Protein AF-R1GAC1-F1 (afdb_monomer_lite)

Organism: Botryosphaeria parva (strain UCR-NP2) (NCBI:txid1287680)

Radius of gyration: 24.72 Å; chains: 1; bounding box: 53×33×62 Å

Foldseek 3Di:
DQLLVQLVVLVVPPDPVDPCSVVRSVVVVVVVVVVVVVVVVVDQDALLVCVLVVNNVSSLVSLCVVVVDDSPPVVSVVVSVVSVVVNVVLCVVQPGDDPNSVVCCCPVDPVNVVVVVVVVVVVVVVVVVCPVVCLVCVLVVVVVVPPPDPVVSSVVSVVVVVVVVVD

Structure (mmCIF, N/CA/C/O backbone):
data_AF-R1GAC1-F1
#
_entry.id   AF-R1GAC1-F1
#
loop_
_atom_site.group_PDB
_atom_site.id
_atom_site.type_symbol
_atom_site.label_atom_id
_atom_site.label_alt_id
_atom_site.label_comp_id
_atom_site.label_asym_id
_atom_site.label_entity_id
_atom_site.label_seq_id
_atom_site.pdbx_PDB_ins_code
_atom_site.Cartn_x
_atom_site.Cartn_y
_atom_site.Cartn_z
_atom_site.occupancy
_atom_site.B_iso_or_equiv
_atom_site.auth_seq_id
_atom_site.auth_comp_id
_atom_site.auth_asym_id
_atom_site.auth_atom_id
_atom_site.pdbx_PDB_model_num
ATOM 1 N N . MET A 1 1 ? 6.105 -7.266 -15.817 1.00 57.03 1 MET A N 1
ATOM 2 C CA . MET A 1 1 ? 6.238 -8.337 -16.834 1.00 57.03 1 MET A CA 1
ATOM 3 C C . MET A 1 1 ? 5.378 -8.065 -18.064 1.00 57.03 1 MET A C 1
ATOM 5 O O . MET A 1 1 ? 5.952 -7.846 -19.121 1.00 57.03 1 MET A O 1
ATOM 9 N N . ILE A 1 2 ? 4.046 -7.963 -17.927 1.00 62.75 2 ILE A N 1
ATOM 10 C CA . ILE A 1 2 ? 3.119 -7.643 -19.039 1.00 62.75 2 ILE A CA 1
ATOM 11 C C . ILE A 1 2 ? 3.545 -6.369 -19.790 1.00 62.75 2 ILE A C 1
ATOM 13 O O . ILE A 1 2 ? 3.568 -6.360 -21.016 1.00 62.75 2 ILE A O 1
ATOM 17 N N . GLY A 1 3 ? 3.991 -5.331 -19.073 1.00 64.19 3 GLY A N 1
ATOM 18 C CA . GLY A 1 3 ? 4.495 -4.097 -19.687 1.00 64.19 3 GLY A CA 1
ATOM 19 C C . GLY A 1 3 ? 5.706 -4.291 -20.613 1.00 64.19 3 GLY A C 1
ATOM 20 O O . GLY A 1 3 ? 5.705 -3.745 -21.707 1.00 64.19 3 GLY A O 1
ATOM 21 N N . ILE A 1 4 ? 6.696 -5.112 -20.238 1.00 65.94 4 ILE A N 1
ATOM 22 C CA . ILE A 1 4 ? 7.931 -5.311 -21.027 1.00 65.94 4 ILE A CA 1
ATOM 23 C C . ILE A 1 4 ? 7.627 -6.074 -22.323 1.00 65.94 4 ILE A C 1
ATOM 25 O O . ILE A 1 4 ? 8.063 -5.667 -23.395 1.00 65.94 4 ILE A O 1
ATOM 29 N N . PHE A 1 5 ? 6.813 -7.132 -22.246 1.00 65.19 5 PHE A N 1
ATOM 30 C CA . PHE A 1 5 ? 6.396 -7.890 -23.431 1.00 65.19 5 PHE A CA 1
ATOM 31 C C . PHE A 1 5 ? 5.458 -7.091 -24.342 1.00 65.19 5 PHE A C 1
ATOM 33 O O . PHE A 1 5 ? 5.520 -7.234 -25.560 1.00 65.19 5 PHE A O 1
ATOM 40 N N . THR A 1 6 ? 4.631 -6.208 -23.772 1.00 67.06 6 THR A N 1
ATOM 41 C CA . THR A 1 6 ? 3.784 -5.299 -24.560 1.00 67.06 6 THR A CA 1
ATOM 42 C C . THR A 1 6 ? 4.630 -4.259 -25.292 1.00 67.06 6 THR A C 1
ATOM 44 O O . THR A 1 6 ? 4.391 -4.011 -26.469 1.00 67.06 6 THR A O 1
ATOM 47 N N . VAL A 1 7 ? 5.654 -3.695 -24.638 1.00 68.62 7 VAL A N 1
ATOM 48 C CA . VAL A 1 7 ? 6.620 -2.782 -25.276 1.00 68.62 7 VAL A CA 1
ATOM 49 C C . VAL A 1 7 ? 7.380 -3.497 -26.398 1.00 68.62 7 VAL A C 1
ATOM 51 O O . VAL A 1 7 ? 7.456 -2.959 -27.497 1.00 68.62 7 VAL A O 1
ATOM 54 N N . TYR A 1 8 ? 7.842 -4.732 -26.170 1.00 66.19 8 TYR A N 1
ATOM 55 C CA . TYR A 1 8 ? 8.498 -5.548 -27.201 1.00 66.19 8 TYR A CA 1
ATOM 56 C C . TYR A 1 8 ? 7.589 -5.812 -28.412 1.00 66.19 8 TYR A C 1
ATOM 58 O O . TYR A 1 8 ? 7.979 -5.620 -29.562 1.00 66.19 8 TYR A O 1
ATOM 66 N N . GLY A 1 9 ? 6.341 -6.222 -28.160 1.00 65.88 9 GLY A N 1
ATOM 67 C CA . GLY A 1 9 ? 5.362 -6.473 -29.215 1.00 65.88 9 GLY A CA 1
ATOM 68 C C . GLY A 1 9 ? 5.032 -5.220 -30.030 1.00 65.88 9 GLY A C 1
ATOM 69 O O . GLY A 1 9 ? 4.876 -5.318 -31.248 1.00 65.88 9 GLY A O 1
ATOM 70 N N . CYS A 1 10 ? 4.973 -4.054 -29.377 1.00 66.38 10 CYS A N 1
ATOM 71 C CA . CYS A 1 10 ? 4.736 -2.769 -30.034 1.00 66.38 10 CYS A CA 1
ATOM 72 C C . CYS A 1 10 ? 5.937 -2.315 -30.870 1.00 66.38 10 CYS A C 1
ATOM 74 O O . CYS A 1 10 ? 5.729 -1.840 -31.980 1.00 66.38 10 CYS A O 1
ATOM 76 N N . ASP A 1 11 ? 7.167 -2.507 -30.389 1.00 66.81 11 ASP A N 1
ATOM 77 C CA . ASP A 1 11 ? 8.389 -2.170 -31.133 1.00 66.81 11 ASP A CA 1
ATOM 78 C C . ASP A 1 11 ? 8.509 -2.946 -32.454 1.00 66.81 11 ASP A C 1
ATOM 80 O O . ASP A 1 11 ? 8.876 -2.390 -33.485 1.00 66.81 11 ASP A O 1
ATOM 84 N N . ARG A 1 12 ? 8.091 -4.217 -32.458 1.00 67.38 12 ARG A N 1
ATOM 85 C CA . ARG A 1 12 ? 8.176 -5.086 -33.641 1.00 67.38 12 ARG A CA 1
ATOM 86 C C . ARG A 1 12 ? 7.062 -4.874 -34.675 1.00 67.38 12 ARG A C 1
ATOM 88 O O . ARG A 1 12 ? 7.270 -5.169 -35.850 1.00 67.38 12 ARG A O 1
ATOM 95 N N . HIS A 1 13 ? 5.879 -4.413 -34.261 1.00 72.00 13 HIS A N 1
ATOM 96 C CA . HIS A 1 13 ? 4.688 -4.356 -35.129 1.00 72.00 13 HIS A CA 1
ATOM 97 C C . HIS A 1 13 ? 4.165 -2.940 -35.404 1.00 72.00 13 HIS A C 1
ATOM 99 O O . HIS A 1 13 ? 3.327 -2.772 -36.292 1.00 72.00 13 HIS A O 1
ATOM 105 N N . VAL A 1 14 ? 4.624 -1.919 -34.671 1.00 67.88 14 VAL A N 1
ATOM 106 C CA . VAL A 1 14 ? 4.155 -0.535 -34.822 1.00 67.88 14 VAL A CA 1
ATOM 107 C C . VAL A 1 14 ? 5.319 0.364 -35.254 1.00 67.88 14 VAL A C 1
ATOM 109 O O . VAL A 1 14 ? 6.290 0.492 -34.515 1.00 67.88 14 VAL A O 1
ATOM 112 N N . PRO A 1 15 ? 5.242 1.022 -36.427 1.00 65.25 15 PRO A N 1
ATOM 113 C CA . PRO A 1 15 ? 6.298 1.919 -36.885 1.00 65.25 15 PRO A CA 1
ATOM 114 C C . PRO A 1 15 ? 6.418 3.158 -35.986 1.00 65.25 15 PRO A C 1
ATOM 116 O O . PRO A 1 15 ? 5.412 3.764 -35.607 1.00 65.25 15 PRO A O 1
ATOM 119 N N . ALA A 1 16 ? 7.660 3.580 -35.729 1.00 61.69 16 ALA A N 1
ATOM 120 C CA . ALA A 1 16 ? 8.007 4.668 -34.808 1.00 61.69 16 ALA A CA 1
ATOM 121 C C . ALA A 1 16 ? 7.487 6.065 -35.185 1.00 61.69 16 ALA A C 1
ATOM 123 O O . ALA A 1 16 ? 7.531 6.990 -34.380 1.00 61.69 16 ALA A O 1
ATOM 124 N N . SER A 1 17 ? 6.942 6.226 -36.392 1.00 61.84 17 SER A N 1
ATOM 125 C CA . SER A 1 17 ? 6.270 7.454 -36.829 1.00 61.84 17 SER A CA 1
ATOM 126 C C . SER A 1 17 ? 4.875 7.631 -36.220 1.00 61.84 17 SER A C 1
ATOM 128 O O . SER A 1 17 ? 4.269 8.694 -36.362 1.00 61.84 17 SER A O 1
ATOM 130 N N . ARG A 1 18 ? 4.334 6.600 -35.557 1.00 70.38 18 ARG A N 1
ATOM 131 C CA . ARG A 1 18 ? 2.978 6.605 -35.013 1.00 70.38 18 ARG A CA 1
ATOM 132 C C . ARG A 1 18 ? 3.009 6.711 -33.489 1.00 70.38 18 ARG A C 1
ATOM 134 O O . ARG A 1 18 ? 3.482 5.806 -32.810 1.00 70.38 18 ARG A O 1
ATOM 141 N N . ASN A 1 19 ? 2.366 7.749 -32.946 1.00 71.50 19 ASN A N 1
ATOM 142 C CA . ASN A 1 19 ? 2.185 7.959 -31.495 1.00 71.50 19 ASN A CA 1
ATOM 143 C C . ASN A 1 19 ? 1.573 6.747 -30.753 1.00 71.50 19 ASN A C 1
ATOM 145 O O . ASN A 1 19 ? 1.678 6.625 -29.537 1.00 71.50 19 ASN A O 1
ATOM 149 N N . LEU A 1 20 ? 0.961 5.815 -31.485 1.00 68.56 20 LEU A N 1
ATOM 150 C CA . LEU A 1 20 ? 0.437 4.549 -30.976 1.00 68.56 20 LEU A CA 1
ATOM 151 C C . LEU A 1 20 ? 1.502 3.639 -30.331 1.00 68.56 20 LEU A C 1
ATOM 153 O O . LEU A 1 20 ? 1.139 2.828 -29.478 1.00 68.56 20 LEU A O 1
ATOM 157 N N . GLN A 1 21 ? 2.790 3.777 -30.674 1.00 69.56 21 GLN A N 1
ATOM 158 C CA . GLN A 1 21 ? 3.852 2.905 -30.149 1.00 69.56 21 GLN A CA 1
ATOM 159 C C . GLN A 1 21 ? 4.050 3.057 -28.629 1.00 69.56 21 GLN A C 1
ATOM 161 O O . GLN A 1 21 ? 4.201 2.056 -27.934 1.00 69.56 21 GLN A O 1
ATOM 166 N N . TYR A 1 22 ? 3.988 4.282 -28.090 1.00 71.19 22 TYR A N 1
ATOM 167 C CA . TYR A 1 22 ? 4.136 4.525 -26.646 1.00 71.19 22 TYR A CA 1
ATOM 168 C C . TYR A 1 22 ? 2.797 4.501 -25.890 1.00 71.19 22 TYR A C 1
ATOM 170 O O . TYR A 1 22 ? 2.758 4.207 -24.696 1.00 71.19 22 TYR A O 1
ATOM 178 N N . GLN A 1 23 ? 1.684 4.785 -26.575 1.00 77.94 23 GLN A N 1
ATOM 179 C CA . GLN A 1 23 ? 0.350 4.814 -25.965 1.00 77.94 23 GLN A CA 1
ATOM 180 C C . GLN A 1 23 ? -0.171 3.411 -25.634 1.00 77.94 23 GLN A C 1
ATOM 182 O O . GLN A 1 23 ? -0.770 3.199 -24.583 1.00 77.94 23 GLN A O 1
ATOM 187 N N . THR A 1 24 ? 0.089 2.433 -26.501 1.00 75.50 24 THR A N 1
ATOM 188 C CA . THR A 1 24 ? -0.369 1.048 -26.318 1.00 75.50 24 THR A CA 1
ATOM 189 C C . THR A 1 24 ? 0.137 0.409 -25.013 1.00 75.50 24 THR A C 1
ATOM 191 O O . THR A 1 24 ? -0.694 -0.066 -24.236 1.00 75.50 24 THR A O 1
ATOM 194 N N . PRO A 1 25 ? 1.446 0.427 -24.681 1.00 77.69 25 PRO A N 1
ATOM 195 C CA . PRO A 1 25 ? 1.917 -0.133 -23.415 1.00 77.69 25 PRO A CA 1
ATOM 196 C C . PRO A 1 25 ? 1.396 0.627 -22.192 1.00 77.69 25 PRO A C 1
ATOM 198 O O . PRO A 1 25 ? 1.224 0.008 -21.143 1.00 77.69 25 PRO A O 1
ATOM 201 N N . PHE A 1 26 ? 1.099 1.924 -22.316 1.00 79.56 26 PHE A N 1
ATOM 202 C CA . PHE A 1 26 ? 0.475 2.703 -21.247 1.00 79.56 26 PHE A CA 1
ATOM 203 C C . PHE A 1 26 ? -0.960 2.228 -20.968 1.00 79.56 26 PHE A C 1
ATOM 205 O O . PHE A 1 26 ? -1.279 1.869 -19.836 1.00 79.56 26 PHE A O 1
ATOM 212 N N . PHE A 1 27 ? -1.804 2.119 -22.000 1.00 80.94 27 PHE A N 1
ATOM 213 C CA . PHE A 1 27 ? -3.187 1.654 -21.840 1.00 80.94 27 PHE A CA 1
ATOM 214 C C . PHE A 1 27 ? -3.278 0.221 -21.307 1.00 80.94 27 PHE A C 1
ATOM 216 O O . PHE A 1 27 ? -4.107 -0.063 -20.442 1.00 80.94 27 PHE A O 1
ATOM 223 N N . VAL A 1 28 ? -2.396 -0.673 -21.763 1.00 81.00 28 VAL A N 1
ATOM 224 C CA . VAL A 1 28 ? -2.345 -2.057 -21.266 1.00 81.00 28 VAL A CA 1
ATOM 225 C C . VAL A 1 28 ? -1.941 -2.104 -19.791 1.00 81.00 28 VAL A C 1
ATOM 227 O O . VAL A 1 28 ? -2.485 -2.899 -19.028 1.00 81.00 28 VAL A O 1
ATOM 230 N N . GLN A 1 29 ? -1.031 -1.232 -19.349 1.00 78.75 29 GLN A N 1
ATOM 231 C CA . GLN A 1 29 ? -0.651 -1.146 -17.936 1.00 78.75 29 GLN A CA 1
ATOM 232 C C . GLN A 1 29 ? -1.764 -0.558 -17.062 1.00 78.75 29 GLN A C 1
ATOM 234 O O . GLN A 1 29 ? -1.908 -0.985 -15.920 1.00 78.75 29 GLN A O 1
ATOM 239 N N . CYS A 1 30 ? -2.588 0.349 -17.595 1.00 83.69 30 CYS A N 1
ATOM 240 C CA . CYS A 1 30 ? -3.755 0.893 -16.895 1.00 83.69 30 CYS A CA 1
ATOM 241 C C . CYS A 1 30 ? -4.888 -0.124 -16.696 1.00 83.69 30 CYS A C 1
ATOM 243 O O . CYS A 1 30 ? -5.734 0.078 -15.827 1.00 83.69 30 CYS A O 1
ATOM 245 N N . PHE A 1 31 ? -4.910 -1.225 -17.449 1.00 84.88 31 PHE A N 1
ATOM 246 C CA . PHE A 1 31 ? -5.964 -2.231 -17.335 1.00 84.88 31 PHE A CA 1
ATOM 247 C C . PHE A 1 31 ? -6.002 -2.907 -15.954 1.00 84.88 31 PHE A C 1
ATOM 249 O O . PHE A 1 31 ? -7.068 -3.055 -15.364 1.00 84.88 31 PHE A O 1
ATOM 256 N N . VAL A 1 32 ? -4.840 -3.274 -15.404 1.00 84.12 32 VAL A N 1
ATOM 257 C CA . VAL A 1 32 ? -4.738 -3.947 -14.096 1.00 84.12 32 VAL A CA 1
ATOM 258 C C . VAL A 1 32 ? -5.260 -3.078 -12.936 1.00 84.12 32 VAL A C 1
ATOM 260 O O . VAL A 1 32 ? -6.108 -3.561 -12.187 1.00 84.12 32 VAL A O 1
ATOM 263 N N . PRO A 1 33 ? -4.833 -1.808 -12.762 1.00 86.81 33 PRO A N 1
ATOM 264 C CA . PRO A 1 33 ? -5.394 -0.952 -11.722 1.00 86.81 33 PRO A CA 1
ATOM 265 C C . PRO A 1 33 ? -6.860 -0.591 -11.989 1.00 86.81 33 PRO A C 1
ATOM 267 O O . PRO A 1 33 ? -7.623 -0.497 -11.035 1.00 86.81 33 PRO A O 1
ATOM 270 N N . ALA A 1 34 ? -7.289 -0.451 -13.250 1.00 88.25 34 ALA A N 1
ATOM 271 C CA . ALA A 1 34 ? -8.701 -0.232 -13.568 1.00 88.25 34 ALA A CA 1
ATOM 272 C C . ALA A 1 34 ? -9.574 -1.410 -13.110 1.00 88.25 34 ALA A C 1
ATOM 274 O O . ALA A 1 34 ? -10.617 -1.200 -12.493 1.00 88.25 34 ALA A O 1
ATOM 275 N N . LEU A 1 35 ? -9.118 -2.647 -13.331 1.00 88.81 35 LEU A N 1
ATOM 276 C CA . LEU A 1 35 ? -9.777 -3.838 -12.801 1.00 88.81 35 LEU A CA 1
ATOM 277 C C . LEU A 1 35 ? -9.787 -3.838 -11.266 1.00 88.81 35 LEU A C 1
ATOM 279 O O . LEU A 1 35 ? -10.809 -4.158 -10.669 1.00 88.81 35 LEU A O 1
ATOM 283 N N . GLY A 1 36 ? -8.684 -3.435 -10.631 1.00 88.94 36 GLY A N 1
ATOM 284 C CA . GLY A 1 36 ? -8.604 -3.287 -9.175 1.00 88.94 36 GLY A CA 1
ATOM 285 C C . GLY A 1 36 ? -9.626 -2.293 -8.613 1.00 88.94 36 GLY A C 1
ATOM 286 O O . GLY A 1 36 ? -10.270 -2.589 -7.613 1.00 88.94 36 GLY A O 1
ATOM 287 N N . ILE A 1 37 ? -9.832 -1.157 -9.286 1.00 89.75 37 ILE A N 1
ATOM 288 C CA . ILE A 1 37 ? -10.846 -0.157 -8.914 1.00 89.75 37 ILE A CA 1
ATOM 289 C C . ILE A 1 37 ? -12.257 -0.730 -9.069 1.00 89.75 37 ILE A C 1
ATOM 291 O O . ILE A 1 37 ? 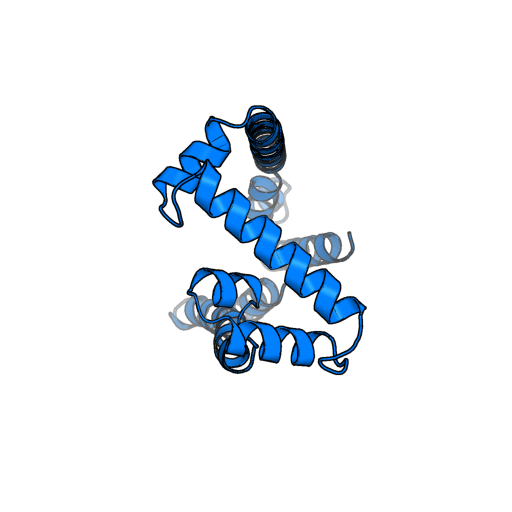-13.097 -0.544 -8.199 1.00 89.75 37 ILE A O 1
ATOM 295 N N . ILE A 1 38 ? -12.530 -1.457 -10.155 1.00 91.06 38 ILE A N 1
ATOM 296 C CA . ILE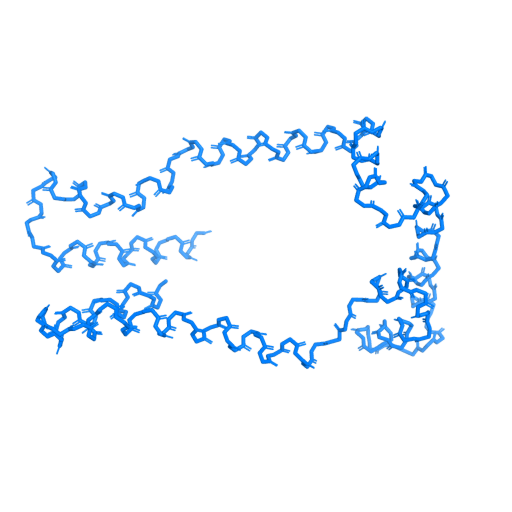 A 1 38 ? -13.839 -2.097 -10.344 1.00 91.06 38 ILE A CA 1
ATOM 297 C C . ILE A 1 38 ? -14.091 -3.122 -9.231 1.00 91.06 38 ILE A C 1
ATOM 299 O O . ILE A 1 38 ? -15.172 -3.146 -8.649 1.00 91.06 38 ILE A O 1
ATOM 303 N N . MET A 1 39 ? -13.085 -3.932 -8.898 1.00 88.69 39 MET A N 1
ATOM 304 C CA . MET A 1 39 ? -13.180 -4.935 -7.838 1.00 88.69 39 MET A CA 1
ATOM 305 C C . MET A 1 39 ? -13.310 -4.319 -6.442 1.00 88.69 39 MET A C 1
ATOM 307 O O . MET A 1 39 ? -13.962 -4.915 -5.588 1.00 88.69 39 MET A O 1
ATOM 311 N N . SER A 1 40 ? -12.756 -3.125 -6.195 1.00 87.88 40 SER A N 1
ATOM 312 C CA . SER A 1 40 ? -12.858 -2.491 -4.876 1.00 87.88 40 SER A CA 1
ATOM 313 C C . SER A 1 40 ? -14.297 -2.144 -4.494 1.00 87.88 40 SER A C 1
ATOM 315 O O . SER A 1 40 ? -14.605 -2.125 -3.311 1.00 87.88 40 SER A O 1
ATOM 317 N N . PHE A 1 41 ? -15.193 -1.922 -5.464 1.00 86.94 41 PHE A N 1
ATOM 318 C CA . PHE A 1 41 ? -16.619 -1.694 -5.189 1.00 86.94 41 PHE A CA 1
ATOM 319 C C . PHE A 1 41 ? -17.349 -2.933 -4.650 1.00 86.94 41 PHE A C 1
ATOM 321 O O . PHE A 1 41 ? -18.417 -2.793 -4.061 1.00 86.94 41 PHE A O 1
ATOM 328 N N . PHE A 1 42 ? -16.793 -4.132 -4.845 1.00 85.50 42 PHE A N 1
ATOM 329 C CA . PHE A 1 42 ? -17.357 -5.389 -4.342 1.00 85.50 42 PHE A CA 1
ATOM 330 C C . PHE A 1 42 ? -16.706 -5.853 -3.035 1.00 85.50 42 PHE A C 1
ATOM 332 O O . PHE A 1 42 ? -17.120 -6.865 -2.471 1.00 85.50 42 PHE A O 1
ATOM 339 N N . LEU A 1 43 ? -15.672 -5.151 -2.566 1.00 83.81 43 LEU A N 1
ATOM 340 C CA . LEU A 1 43 ? -14.970 -5.507 -1.344 1.00 83.81 43 LEU A CA 1
ATOM 341 C C . LEU A 1 43 ? -15.688 -4.913 -0.134 1.00 83.81 43 LEU A C 1
ATOM 343 O O . LEU A 1 43 ? -16.125 -3.763 -0.152 1.00 83.81 43 LEU A O 1
ATOM 347 N N . TYR A 1 44 ? -15.775 -5.698 0.934 1.00 82.50 44 TYR A N 1
ATOM 348 C CA . TYR A 1 44 ? -16.236 -5.180 2.209 1.00 82.50 44 TYR A CA 1
ATOM 349 C C . TYR A 1 44 ? -15.221 -4.181 2.768 1.00 82.50 44 TYR A C 1
ATOM 351 O O . TYR A 1 44 ? -14.009 -4.402 2.716 1.00 82.50 44 TYR A O 1
ATOM 359 N N . GLU A 1 45 ? -15.731 -3.083 3.314 1.00 81.69 45 GLU A N 1
ATOM 360 C CA . GLU A 1 45 ? -14.915 -2.067 3.968 1.00 81.69 45 GLU A CA 1
ATOM 361 C C . GLU A 1 45 ? -14.250 -2.641 5.230 1.00 81.69 45 GLU A C 1
ATOM 363 O O . GLU A 1 45 ? -14.771 -3.556 5.868 1.00 81.69 45 GLU A O 1
ATOM 368 N N . SER A 1 46 ? -13.091 -2.110 5.621 1.00 85.50 46 SER A N 1
ATOM 369 C CA . SER A 1 46 ? -12.389 -2.605 6.810 1.00 85.50 46 SER A CA 1
ATOM 370 C C . SER A 1 46 ? -13.253 -2.443 8.078 1.00 85.50 46 SER A C 1
ATOM 372 O O . SER A 1 46 ? -13.622 -1.309 8.406 1.00 85.50 46 SER A O 1
ATOM 374 N N . PRO A 1 47 ? -13.518 -3.517 8.859 1.00 84.25 47 PRO A N 1
ATOM 375 C CA . PRO A 1 47 ? -14.273 -3.434 10.115 1.00 84.25 47 PRO A CA 1
ATOM 376 C C . PRO A 1 47 ? -13.691 -2.406 11.089 1.00 84.25 47 PRO A C 1
ATOM 378 O O . PRO A 1 47 ? -14.426 -1.646 11.718 1.00 84.25 47 PRO A O 1
ATOM 381 N N . ARG A 1 48 ? -12.354 -2.309 11.152 1.00 83.56 48 ARG A N 1
ATOM 382 C CA . ARG A 1 48 ? -11.661 -1.316 11.984 1.00 83.56 48 ARG A CA 1
ATOM 383 C C . ARG A 1 48 ? -11.980 0.111 11.535 1.00 83.56 48 ARG A C 1
ATOM 385 O O . ARG A 1 48 ? -12.212 0.973 12.376 1.00 83.56 48 ARG A O 1
ATOM 392 N N . TRP A 1 49 ? -12.021 0.368 10.228 1.00 82.81 49 TRP A N 1
ATOM 393 C CA . TRP A 1 49 ? -12.361 1.690 9.694 1.00 82.81 49 TRP A CA 1
ATOM 394 C C . TRP A 1 49 ? -13.828 2.059 9.954 1.00 82.81 49 TRP A C 1
ATOM 396 O O . TRP A 1 49 ? -14.122 3.192 10.338 1.00 82.81 49 TRP A O 1
ATOM 406 N N . LEU A 1 50 ? -14.747 1.099 9.819 1.00 83.62 50 LEU A N 1
ATOM 407 C CA . LEU A 1 50 ? -16.162 1.300 10.141 1.00 83.62 50 LEU A CA 1
ATOM 408 C C . LEU A 1 50 ? -16.362 1.623 11.632 1.00 83.62 50 LEU A C 1
ATOM 410 O O . LEU A 1 50 ? -17.067 2.582 11.958 1.00 83.62 50 LEU A O 1
ATOM 414 N N . CYS A 1 51 ? -15.666 0.916 12.532 1.00 82.06 51 CYS A N 1
ATOM 415 C CA . CYS A 1 51 ? -15.637 1.237 13.962 1.00 82.06 51 CYS A CA 1
ATOM 416 C C . CYS A 1 51 ? -15.104 2.650 14.231 1.00 82.06 51 CYS A C 1
ATOM 418 O O . CYS A 1 51 ? -15.711 3.400 14.994 1.00 82.06 51 CYS A O 1
ATOM 420 N N . LEU A 1 52 ? -14.015 3.041 13.560 1.00 77.25 52 LEU A N 1
ATOM 421 C CA . LEU A 1 52 ? -13.428 4.383 13.656 1.00 77.25 52 LEU A CA 1
ATOM 422 C C . LEU A 1 52 ? -14.394 5.495 13.226 1.00 77.25 52 LEU A C 1
ATOM 424 O O . LEU A 1 52 ? -14.362 6.592 13.775 1.00 77.25 52 LEU A O 1
ATOM 428 N N . ARG A 1 53 ? -15.277 5.221 12.262 1.00 80.44 53 ARG A N 1
ATOM 429 C CA . ARG A 1 53 ? -16.313 6.158 11.792 1.00 80.44 53 ARG A CA 1
ATOM 430 C C . ARG A 1 53 ? -17.570 6.162 12.669 1.00 80.44 53 ARG A C 1
ATOM 432 O O . ARG A 1 53 ? -18.537 6.835 12.319 1.00 80.44 53 ARG A O 1
ATOM 439 N N . GLY A 1 54 ? -17.575 5.419 13.778 1.00 80.12 54 GLY A N 1
ATOM 440 C CA . GLY A 1 54 ? -18.719 5.287 14.683 1.00 80.12 54 GLY A CA 1
ATOM 441 C C . GLY A 1 54 ? -19.816 4.349 14.174 1.00 80.12 54 GLY A C 1
ATOM 442 O O . GLY A 1 54 ? -20.873 4.253 14.791 1.00 80.12 54 GLY A O 1
ATOM 443 N N . LYS A 1 55 ? -19.584 3.629 13.071 1.00 85.06 55 LYS A N 1
ATOM 444 C CA . LYS A 1 55 ? -20.550 2.707 12.466 1.00 85.06 55 LYS A CA 1
ATOM 445 C C . LYS A 1 55 ? -20.393 1.288 13.016 1.00 85.06 55 LYS A C 1
ATOM 447 O O . LYS A 1 55 ? -19.977 0.371 12.311 1.00 85.06 55 LYS A O 1
ATOM 452 N N . GLN A 1 56 ? -20.701 1.112 14.298 1.00 84.75 56 GLN A N 1
ATOM 453 C CA . GLN A 1 56 ? -20.450 -0.155 14.994 1.00 84.75 56 GLN A CA 1
ATOM 454 C C . GLN A 1 56 ? -21.276 -1.330 14.444 1.00 84.75 56 GLN A C 1
ATOM 456 O O . GLN A 1 56 ? -20.753 -2.432 14.313 1.00 84.75 56 GLN A O 1
ATOM 461 N N . GLU A 1 57 ? -22.538 -1.102 14.076 1.00 85.50 57 GLU A N 1
ATOM 462 C CA . GLU A 1 57 ? -23.411 -2.161 13.547 1.00 85.50 57 GLU A CA 1
ATOM 463 C C . GLU A 1 57 ? -22.923 -2.685 12.186 1.00 85.50 57 GLU A C 1
ATOM 465 O O . GLU A 1 57 ? -22.805 -3.894 11.992 1.00 85.50 57 GLU A O 1
ATOM 470 N N . GLU A 1 58 ? -22.550 -1.782 11.267 1.00 85.69 58 GLU A N 1
ATOM 471 C CA . GLU A 1 58 ? -21.967 -2.150 9.966 1.00 85.69 58 GLU A CA 1
ATOM 472 C C . GLU A 1 58 ? -20.620 -2.876 10.137 1.00 85.69 58 GLU A C 1
ATOM 474 O O . GLU A 1 58 ? -20.329 -3.829 9.410 1.00 85.69 58 GLU A O 1
ATOM 479 N N . ALA A 1 59 ? -19.801 -2.462 11.110 1.00 85.00 59 ALA A N 1
ATOM 480 C CA . ALA A 1 59 ? -18.518 -3.097 11.397 1.00 85.00 59 ALA A CA 1
ATOM 481 C C . ALA A 1 59 ? -18.680 -4.539 11.900 1.00 85.00 59 ALA A C 1
ATOM 483 O O . ALA A 1 59 ? -17.964 -5.428 11.438 1.00 85.00 59 ALA A O 1
ATOM 484 N N . LEU A 1 60 ? -19.639 -4.780 12.799 1.00 85.69 60 LEU A N 1
ATOM 485 C CA . LEU A 1 60 ? -19.929 -6.112 13.330 1.00 85.69 60 LEU A CA 1
ATOM 486 C C . LEU A 1 60 ? -20.508 -7.031 12.247 1.00 85.69 60 LEU A C 1
ATOM 488 O O . LEU A 1 60 ? -20.045 -8.160 12.096 1.00 85.69 60 LEU A O 1
ATOM 492 N N . ALA A 1 61 ? -21.439 -6.535 11.426 1.00 87.56 61 ALA A N 1
ATOM 493 C CA . ALA A 1 61 ? -21.964 -7.286 10.284 1.00 87.56 61 ALA A CA 1
ATOM 494 C C . ALA A 1 61 ? -20.856 -7.665 9.284 1.00 87.56 61 ALA A C 1
ATOM 496 O O . ALA A 1 61 ? -20.812 -8.787 8.772 1.00 87.56 61 ALA A O 1
ATOM 497 N N . THR A 1 62 ? -19.919 -6.747 9.041 1.00 86.62 62 THR A N 1
ATOM 498 C CA . THR A 1 62 ? -18.776 -6.995 8.159 1.00 86.62 62 THR A CA 1
ATOM 499 C C . THR A 1 62 ? -17.799 -8.005 8.765 1.00 86.62 62 THR A C 1
ATOM 501 O O . THR A 1 62 ? -17.322 -8.890 8.059 1.00 86.62 62 THR A O 1
ATOM 504 N N . LEU A 1 63 ? -17.546 -7.938 10.076 1.00 86.12 63 LEU A N 1
ATOM 505 C CA . LEU A 1 63 ? -16.697 -8.894 10.791 1.00 86.12 63 LEU A CA 1
ATOM 506 C C . LEU A 1 63 ? -17.266 -10.320 10.726 1.00 86.12 63 LEU A C 1
ATOM 508 O O . LEU A 1 63 ? -16.540 -11.249 10.380 1.00 86.12 63 LEU A O 1
ATOM 512 N N . ILE A 1 64 ? -18.571 -10.472 10.971 1.00 88.00 64 ILE A N 1
ATOM 513 C CA . ILE A 1 64 ? -19.310 -11.737 10.822 1.00 88.00 64 ILE A CA 1
ATOM 514 C C . ILE A 1 64 ? -19.156 -12.278 9.399 1.00 88.00 64 ILE A C 1
ATOM 516 O O . ILE A 1 64 ? -18.802 -13.439 9.207 1.00 88.00 64 ILE A O 1
ATOM 520 N N . THR A 1 65 ? -19.358 -11.421 8.396 1.00 87.31 65 THR A N 1
ATOM 521 C CA . THR A 1 65 ? -19.299 -11.815 6.982 1.00 87.31 65 THR A CA 1
ATOM 522 C C . THR A 1 65 ? -17.893 -12.250 6.560 1.00 87.31 65 THR A C 1
ATOM 524 O O . THR A 1 65 ? -17.742 -13.242 5.852 1.00 87.31 65 THR A O 1
ATOM 527 N N . ILE A 1 66 ? -16.852 -11.548 7.020 1.00 86.38 66 ILE A N 1
ATOM 528 C CA . ILE A 1 66 ? -15.450 -11.874 6.716 1.00 86.38 66 ILE A CA 1
ATOM 529 C C . ILE A 1 66 ? -15.015 -13.170 7.414 1.00 86.38 66 ILE A C 1
ATOM 531 O O . ILE A 1 66 ? -14.253 -13.949 6.840 1.00 86.38 66 ILE A O 1
ATOM 535 N N . ARG A 1 67 ? -15.466 -13.402 8.653 1.00 85.88 67 ARG A N 1
ATOM 536 C CA . ARG A 1 67 ? -15.112 -14.598 9.435 1.00 85.88 67 ARG A CA 1
ATOM 537 C C . ARG A 1 67 ? -15.962 -15.821 9.087 1.00 85.88 67 ARG A C 1
ATOM 539 O O . ARG A 1 67 ? -15.497 -16.935 9.302 1.00 85.88 67 ARG A O 1
ATOM 546 N N . GLY A 1 68 ? -17.163 -15.625 8.543 1.00 84.81 68 GLY A N 1
ATOM 547 C CA . GLY A 1 68 ? -18.092 -16.700 8.184 1.00 84.81 68 GLY A CA 1
ATOM 548 C C . GLY A 1 68 ? -18.625 -17.484 9.390 1.00 84.81 68 GLY A C 1
ATOM 549 O O . GLY A 1 68 ? -18.917 -18.669 9.260 1.00 84.81 68 GLY A O 1
ATOM 550 N N . LEU A 1 69 ? -18.700 -16.849 10.562 1.00 85.88 69 LEU A N 1
ATOM 551 C CA . LEU A 1 69 ? -19.142 -17.438 11.832 1.00 85.88 69 LEU A CA 1
ATOM 552 C C . LEU A 1 69 ? -20.379 -16.691 12.348 1.00 85.88 69 LEU A C 1
ATOM 554 O O . LEU A 1 69 ? -20.547 -15.515 12.039 1.00 85.88 69 LEU A O 1
ATOM 558 N N . ASP A 1 70 ? -21.217 -17.348 13.153 1.00 84.25 70 ASP A N 1
ATOM 559 C CA . ASP A 1 70 ? -22.409 -16.724 13.744 1.00 84.25 70 ASP A CA 1
ATOM 560 C C . ASP A 1 70 ? -22.057 -15.593 14.723 1.00 84.25 70 ASP A C 1
ATOM 562 O O . ASP A 1 70 ? -21.006 -15.612 15.367 1.00 84.25 70 ASP A O 1
ATOM 566 N N . SER A 1 71 ? -22.971 -14.630 14.888 1.00 77.44 71 SER A N 1
ATOM 567 C CA . SER A 1 71 ? -22.794 -13.460 15.768 1.00 77.44 71 SER A CA 1
ATOM 568 C C . SER A 1 71 ? -22.447 -13.811 17.214 1.00 77.44 71 SER A C 1
ATOM 570 O O . SER A 1 71 ? -21.729 -13.063 17.872 1.00 77.44 71 SER A O 1
ATOM 572 N N . ASP A 1 72 ? -22.940 -14.953 17.691 1.00 81.69 72 ASP A N 1
ATOM 573 C CA . ASP A 1 72 ? -22.793 -15.397 19.079 1.00 81.69 72 ASP A CA 1
ATOM 574 C C . ASP A 1 72 ? -21.538 -16.254 19.284 1.00 81.69 72 ASP A C 1
ATOM 576 O O . ASP A 1 72 ? -21.271 -16.735 20.388 1.00 81.69 72 ASP A O 1
ATOM 580 N N . HIS A 1 73 ? -20.748 -16.469 18.226 1.00 86.62 73 HIS A N 1
ATOM 581 C CA . HIS A 1 73 ? -19.532 -17.250 18.334 1.00 86.62 73 HIS A CA 1
ATOM 582 C C . HIS A 1 73 ? -18.521 -16.512 19.236 1.00 86.62 73 HIS A C 1
ATOM 584 O O . HIS A 1 73 ? -18.178 -15.358 18.958 1.00 86.62 73 HIS A O 1
ATOM 590 N N . PRO A 1 74 ? -17.966 -17.165 20.277 1.00 85.88 74 PRO A N 1
ATOM 591 C CA . PRO A 1 74 ? -17.112 -16.511 21.274 1.00 85.88 74 PRO A CA 1
ATOM 592 C C . PRO A 1 74 ? -15.887 -15.822 20.661 1.00 85.88 74 PRO A C 1
ATOM 594 O O . PRO A 1 74 ? -15.477 -14.769 21.130 1.00 85.88 74 PRO A O 1
ATOM 597 N N . TYR A 1 75 ? -15.356 -16.367 19.564 1.00 86.31 75 TYR A N 1
ATOM 598 C CA . TYR A 1 75 ? -14.263 -15.753 18.802 1.00 86.31 75 TYR A CA 1
ATOM 599 C C . TYR A 1 75 ? -14.609 -14.369 18.223 1.00 86.31 75 TYR A C 1
ATOM 601 O O . TYR A 1 75 ? -13.782 -13.466 18.278 1.00 86.31 75 TYR A O 1
ATOM 609 N N . ILE A 1 76 ? -15.822 -14.182 17.681 1.00 86.81 76 ILE A N 1
ATOM 610 C CA . ILE A 1 76 ? -16.241 -12.884 17.126 1.00 86.81 76 ILE A CA 1
ATOM 611 C C . ILE A 1 76 ? -16.424 -11.875 18.254 1.00 86.81 76 ILE A C 1
ATOM 613 O O . ILE A 1 76 ? -16.002 -10.731 18.116 1.00 86.81 76 ILE A O 1
ATOM 617 N N . LEU A 1 77 ? -17.024 -12.298 19.369 1.00 86.50 77 LEU A N 1
ATOM 618 C CA . LEU A 1 77 ? -17.218 -11.445 20.540 1.00 86.50 77 LEU A CA 1
ATOM 619 C C . LEU A 1 77 ? -15.880 -10.996 21.133 1.00 86.50 77 LEU A C 1
ATOM 621 O O . LEU A 1 77 ? -15.718 -9.816 21.424 1.00 86.50 77 LEU A O 1
ATOM 625 N N . GLU A 1 78 ? -14.913 -11.908 21.251 1.00 89.06 78 GLU A N 1
ATOM 626 C CA . GLU A 1 78 ? -13.568 -11.587 21.730 1.00 89.06 78 GLU A CA 1
ATOM 627 C C . GLU A 1 78 ? -12.845 -10.626 20.775 1.00 89.06 78 GLU A C 1
ATOM 629 O O . GLU A 1 78 ? -12.299 -9.614 21.209 1.00 89.06 78 GLU A O 1
ATOM 634 N N . GLU A 1 79 ? -12.873 -10.895 19.466 1.00 86.62 79 GLU A N 1
ATOM 635 C CA . GLU A 1 79 ? -12.239 -10.032 18.463 1.00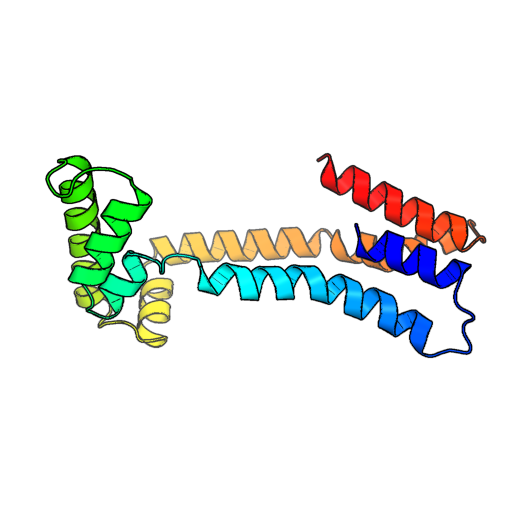 86.62 79 GLU A CA 1
ATOM 636 C C . GLU A 1 79 ? -12.885 -8.634 18.420 1.00 86.62 79 GLU A C 1
ATOM 638 O O . GLU A 1 79 ? -12.200 -7.615 18.282 1.00 86.62 79 GLU A O 1
ATOM 643 N N . TRP A 1 80 ? -14.206 -8.573 18.584 1.00 87.56 80 TRP A N 1
ATOM 644 C CA . TRP A 1 80 ? -14.971 -7.334 18.670 1.00 87.56 80 TRP A CA 1
ATOM 645 C C . TRP A 1 80 ? -14.619 -6.508 19.910 1.00 87.56 80 TRP A C 1
ATOM 647 O O . TRP A 1 80 ? -14.417 -5.295 19.800 1.00 87.56 80 TRP A O 1
ATOM 657 N N . ASP A 1 81 ? -14.513 -7.155 21.070 1.00 88.31 81 ASP A N 1
ATOM 658 C CA . ASP A 1 81 ? -14.163 -6.508 22.335 1.00 88.31 81 ASP A CA 1
ATOM 659 C C . ASP A 1 81 ? -12.721 -5.983 22.301 1.00 88.31 81 ASP A C 1
ATOM 661 O O . ASP A 1 81 ? -12.476 -4.804 22.557 1.00 88.31 81 ASP A O 1
ATOM 665 N N . GLN A 1 82 ? -11.776 -6.797 21.814 1.00 87.50 82 GLN A N 1
ATOM 666 C CA . GLN A 1 82 ? -10.385 -6.382 21.609 1.00 87.50 82 GLN A CA 1
ATOM 667 C C . GLN A 1 82 ? -10.269 -5.167 20.677 1.00 87.50 82 GLN A C 1
ATOM 669 O O . GLN A 1 82 ? -9.472 -4.260 20.933 1.00 87.50 82 GLN A O 1
ATOM 674 N N . MET A 1 83 ? -11.057 -5.124 19.596 1.00 85.94 83 MET A N 1
ATOM 675 C CA . MET A 1 83 ? -11.081 -3.972 18.692 1.00 85.94 83 MET A CA 1
ATOM 676 C C . MET A 1 83 ? -11.624 -2.714 19.374 1.00 85.94 83 MET A C 1
ATOM 678 O O . MET A 1 83 ? -11.042 -1.642 19.201 1.00 85.94 83 MET A O 1
ATOM 682 N N . LYS A 1 84 ? -12.711 -2.822 20.146 1.00 85.12 84 LYS A N 1
ATOM 683 C CA . LYS A 1 84 ? -13.284 -1.690 20.892 1.00 85.12 84 LYS A CA 1
ATOM 684 C C . LYS A 1 84 ? -12.332 -1.155 21.951 1.00 85.12 84 LYS A C 1
ATOM 686 O O . LYS A 1 84 ? -12.173 0.063 22.057 1.00 85.12 84 LYS A O 1
ATOM 691 N N . ASP A 1 85 ? -11.673 -2.044 22.681 1.00 86.62 85 ASP A N 1
ATOM 692 C CA . ASP A 1 85 ? -10.692 -1.685 23.699 1.00 86.62 85 ASP A CA 1
ATOM 693 C C . ASP A 1 85 ? -9.497 -0.960 23.086 1.00 86.62 85 ASP A C 1
ATOM 695 O O . ASP A 1 85 ? -9.083 0.089 23.581 1.00 86.62 85 ASP A O 1
ATOM 699 N N . GLN A 1 86 ? -8.962 -1.469 21.971 1.00 83.75 86 GLN A N 1
ATOM 700 C CA . GLN A 1 86 ? -7.886 -0.789 21.248 1.00 83.75 86 GLN A CA 1
ATOM 701 C C . GLN A 1 86 ? -8.312 0.608 20.796 1.00 83.75 86 GLN A C 1
ATOM 703 O O . GLN A 1 86 ? -7.564 1.562 20.993 1.00 83.75 86 GLN A O 1
ATOM 708 N N . LEU A 1 87 ? -9.520 0.742 20.245 1.00 80.88 87 LEU A N 1
ATOM 709 C CA . LEU A 1 87 ? -10.026 2.021 19.752 1.00 80.88 87 LEU A CA 1
ATOM 710 C C . LEU A 1 87 ? -10.236 3.046 20.862 1.00 80.88 87 LEU A C 1
ATOM 712 O O . LEU A 1 87 ? -9.933 4.223 20.688 1.00 80.88 87 LEU A O 1
ATOM 716 N N . THR A 1 88 ? -10.771 2.594 21.994 1.00 81.56 88 THR A N 1
ATOM 717 C CA . THR A 1 88 ? -11.032 3.444 23.158 1.00 81.56 88 THR A CA 1
ATOM 718 C C . THR A 1 88 ? -9.717 3.969 23.719 1.00 81.56 88 THR A C 1
ATOM 720 O O . THR A 1 88 ? -9.576 5.175 23.902 1.00 81.56 88 THR A O 1
ATOM 723 N N . ARG A 1 89 ? -8.713 3.096 23.865 1.00 79.44 89 ARG A N 1
ATOM 724 C CA . ARG A 1 89 ? -7.365 3.477 24.316 1.00 79.44 89 ARG A CA 1
ATOM 725 C C . ARG A 1 89 ? -6.690 4.446 23.347 1.00 79.44 89 ARG A C 1
ATOM 727 O O . ARG A 1 89 ? -6.136 5.450 23.778 1.00 79.44 89 ARG A O 1
ATOM 734 N N . GLU A 1 90 ? -6.784 4.188 22.043 1.00 74.56 90 GLU A N 1
ATOM 735 C CA . GLU A 1 90 ? -6.230 5.062 21.000 1.00 74.56 90 GLU A CA 1
ATOM 736 C C . GLU A 1 90 ? -6.883 6.460 21.038 1.00 74.56 90 GLU A C 1
ATOM 738 O O . GLU A 1 90 ? -6.205 7.488 20.953 1.00 74.56 90 GLU A O 1
ATOM 743 N N . ASN A 1 91 ? -8.202 6.515 21.245 1.00 75.75 91 ASN A N 1
ATOM 744 C CA . ASN A 1 91 ? -8.955 7.764 21.325 1.00 75.75 91 ASN A CA 1
ATOM 745 C C . ASN A 1 91 ? -8.662 8.554 22.618 1.00 75.75 91 ASN A C 1
ATOM 747 O O . ASN A 1 91 ? -8.546 9.779 22.564 1.00 75.75 91 ASN A O 1
ATOM 751 N N . GLU A 1 92 ? -8.503 7.871 23.755 1.00 73.88 92 GLU A N 1
ATOM 752 C CA . GLU A 1 92 ? -8.160 8.468 25.056 1.00 73.88 92 GLU A CA 1
ATOM 753 C C . GLU A 1 92 ? -6.721 9.001 25.107 1.00 73.88 92 GLU A C 1
ATOM 755 O O . GLU A 1 92 ? -6.487 10.097 25.621 1.00 73.88 92 GLU A O 1
ATOM 760 N N . GLU A 1 93 ? -5.751 8.262 24.560 1.00 66.81 93 GLU A N 1
ATOM 761 C CA . GLU A 1 93 ? -4.334 8.642 24.609 1.00 66.81 93 GLU A CA 1
ATOM 762 C C . GLU A 1 93 ? -3.979 9.744 23.598 1.00 66.81 93 GLU A C 1
ATOM 764 O O . GLU A 1 93 ? -3.157 10.621 23.896 1.00 66.81 93 GLU A O 1
ATOM 769 N N . PHE A 1 94 ? -4.595 9.734 22.409 1.00 63.41 94 PHE A N 1
ATOM 770 C CA . PHE A 1 94 ? -4.163 10.585 21.293 1.00 63.41 94 PHE A CA 1
ATOM 771 C C . PHE A 1 94 ? -5.226 11.564 20.774 1.00 63.41 94 PHE A C 1
ATOM 773 O O . PHE A 1 94 ? -4.896 12.428 19.957 1.00 63.41 94 PHE A O 1
ATOM 780 N N . GLY A 1 95 ? -6.454 11.536 21.303 1.00 58.28 95 GLY A N 1
ATOM 781 C CA . GLY A 1 95 ? -7.475 12.560 21.048 1.00 58.28 95 GLY A CA 1
ATOM 782 C C . GLY A 1 95 ? -8.177 12.451 19.689 1.00 58.28 95 GLY A C 1
ATOM 783 O O . GLY A 1 95 ? -8.597 13.466 19.132 1.00 58.28 95 GLY A O 1
ATOM 784 N N . GLY A 1 96 ? -8.303 11.236 19.152 1.00 61.06 96 GLY A N 1
ATOM 785 C CA . GLY A 1 96 ? -9.054 10.943 17.925 1.00 61.06 96 GLY A CA 1
ATOM 786 C C . GLY A 1 96 ? -8.240 10.997 16.628 1.00 61.06 96 GLY A C 1
ATOM 787 O O . GLY A 1 96 ? -7.021 11.068 16.645 1.00 61.06 96 GLY A O 1
ATOM 788 N N . LEU A 1 97 ? -8.924 10.945 15.479 1.00 59.38 97 LEU A N 1
ATOM 789 C CA . LEU A 1 97 ? -8.399 10.662 14.122 1.00 59.38 97 LEU A CA 1
ATOM 790 C C . LEU A 1 97 ? -7.669 11.820 13.400 1.00 59.38 97 LEU A C 1
ATOM 792 O O . LEU A 1 97 ? -7.682 11.910 12.170 1.00 59.38 97 LEU A O 1
ATOM 796 N N . GLY A 1 98 ? -7.066 12.760 14.123 1.00 63.09 98 GLY A N 1
ATOM 797 C CA . GLY A 1 98 ? -6.334 13.856 13.483 1.00 63.09 98 GLY A CA 1
ATOM 798 C C . GLY A 1 98 ? -4.993 13.393 12.902 1.00 63.09 98 GLY A C 1
ATOM 799 O O . GLY A 1 98 ? -4.252 12.674 13.552 1.00 63.09 98 GLY A O 1
ATOM 800 N N . TYR A 1 99 ? -4.566 13.897 11.740 1.00 60.69 99 TYR A N 1
ATOM 801 C CA . TYR A 1 99 ? -3.177 13.685 11.278 1.00 60.69 99 TYR A CA 1
ATOM 802 C C . TYR A 1 99 ? -2.129 14.071 12.348 1.00 60.69 99 TYR A C 1
ATOM 804 O O . TYR A 1 99 ? -1.052 13.483 12.421 1.00 60.69 99 TYR A O 1
ATOM 812 N N . GLY A 1 100 ? -2.465 15.028 13.222 1.00 65.44 100 GLY A N 1
ATOM 813 C CA . GLY A 1 100 ? -1.647 15.417 14.371 1.00 65.44 100 GLY A CA 1
ATOM 814 C C . GLY A 1 100 ? -1.604 14.396 15.515 1.00 65.44 100 GLY A C 1
ATOM 815 O O . GLY A 1 100 ? -0.585 14.330 16.198 1.00 65.44 100 GLY A O 1
ATOM 816 N N . SER A 1 101 ? -2.646 13.585 15.719 1.00 66.00 101 SER A N 1
ATOM 817 C CA . SER A 1 101 ? -2.653 12.528 16.740 1.00 66.00 101 SER A CA 1
ATOM 818 C C . SER A 1 101 ? -1.796 11.343 16.308 1.00 66.00 101 SER A C 1
ATOM 820 O O . SER A 1 101 ? -1.006 10.869 17.109 1.00 66.00 101 SER A O 1
ATOM 822 N N . ILE A 1 102 ? -1.832 10.970 15.024 1.00 69.06 102 ILE A N 1
ATOM 823 C CA . ILE A 1 102 ? -0.982 9.919 14.440 1.00 69.06 102 ILE A CA 1
ATOM 824 C C . ILE A 1 102 ? 0.494 10.316 14.528 1.00 69.06 102 ILE A C 1
ATOM 826 O O . ILE A 1 102 ? 1.350 9.518 14.917 1.00 69.06 102 ILE A O 1
ATOM 830 N N . LEU A 1 103 ? 0.814 11.572 14.200 1.00 69.25 103 LEU A N 1
ATOM 831 C CA . LEU A 1 103 ? 2.167 12.096 14.379 1.00 69.25 103 LEU A CA 1
ATOM 832 C C . LEU A 1 103 ? 2.550 12.098 15.862 1.00 69.25 103 LEU A C 1
ATOM 834 O O . LEU A 1 103 ? 3.646 11.673 16.216 1.00 69.25 103 LEU A O 1
ATOM 838 N N . ARG A 1 104 ? 1.649 12.511 16.755 1.00 67.50 104 ARG A N 1
ATOM 839 C CA . ARG A 1 104 ? 1.918 12.498 18.193 1.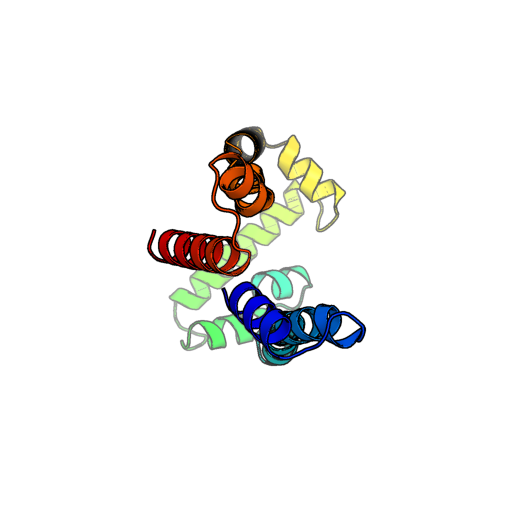00 67.50 104 ARG A CA 1
ATOM 840 C C . ARG A 1 104 ? 2.111 11.080 18.726 1.00 67.50 104 ARG A C 1
ATOM 842 O O . ARG A 1 104 ? 3.054 10.874 19.470 1.00 67.50 104 ARG A O 1
ATOM 849 N N . GLU A 1 105 ? 1.317 10.102 18.323 1.00 71.25 105 GLU A N 1
ATOM 850 C CA . GLU A 1 105 ? 1.487 8.693 18.684 1.00 71.25 105 GLU A CA 1
ATOM 851 C C . GLU A 1 105 ? 2.834 8.161 18.192 1.00 71.25 105 GLU A C 1
ATOM 853 O O . GLU A 1 105 ? 3.617 7.588 18.955 1.00 71.25 105 GLU A O 1
ATOM 858 N N . THR A 1 106 ? 3.145 8.425 16.924 1.00 67.56 106 THR A N 1
ATOM 859 C CA . THR A 1 106 ? 4.375 7.957 16.287 1.00 67.56 106 THR A CA 1
ATOM 860 C C . THR A 1 106 ? 5.617 8.548 16.952 1.00 67.56 106 THR A C 1
ATOM 862 O O . THR A 1 106 ? 6.594 7.827 17.145 1.00 67.56 106 THR A O 1
ATOM 865 N N . PHE A 1 107 ? 5.586 9.836 17.323 1.00 70.19 107 PHE A N 1
ATOM 866 C CA . PHE A 1 107 ? 6.737 10.556 17.881 1.00 70.19 107 PHE A CA 1
ATOM 867 C C . PHE A 1 107 ? 6.793 10.602 19.418 1.00 70.19 107 PHE A C 1
ATOM 869 O O . PHE A 1 107 ? 7.874 10.759 19.981 1.00 70.19 107 PHE A O 1
ATOM 876 N N . CYS A 1 108 ? 5.674 10.466 20.128 1.00 68.44 108 CYS A N 1
ATOM 877 C CA . CYS A 1 108 ? 5.636 10.515 21.594 1.00 68.44 108 CYS A CA 1
ATOM 878 C C . CYS A 1 108 ? 5.902 9.132 22.208 1.00 68.44 108 CYS A C 1
ATOM 880 O O . CYS A 1 108 ? 6.545 9.028 23.257 1.00 68.44 108 CYS A O 1
ATOM 882 N N . VAL A 1 109 ? 5.510 8.050 21.525 1.00 76.19 109 VAL A N 1
ATOM 883 C CA . VAL A 1 109 ? 5.760 6.682 21.991 1.00 76.19 109 VAL A CA 1
ATOM 884 C C . VAL A 1 109 ? 7.152 6.219 21.546 1.00 76.19 109 VAL A C 1
ATOM 886 O O . VAL A 1 109 ? 7.388 5.881 20.387 1.00 76.19 109 VAL A O 1
ATOM 889 N N . ARG A 1 110 ? 8.097 6.125 22.495 1.00 73.88 110 ARG A N 1
ATOM 890 C CA . ARG A 1 110 ? 9.492 5.694 22.230 1.00 73.88 110 ARG A CA 1
ATOM 891 C C . ARG A 1 110 ? 9.605 4.320 21.550 1.00 73.88 110 ARG A C 1
ATOM 893 O O . ARG A 1 110 ? 10.554 4.089 20.802 1.00 73.88 110 ARG A O 1
ATOM 900 N N . SER A 1 111 ? 8.661 3.412 21.810 1.00 79.25 111 SER A N 1
ATOM 901 C CA . SER A 1 111 ? 8.599 2.095 21.156 1.00 79.25 111 SER A CA 1
ATOM 902 C C . SER A 1 111 ? 8.271 2.220 19.663 1.00 79.25 111 SER A C 1
ATOM 904 O O . SER A 1 111 ? 8.973 1.650 18.824 1.00 79.25 111 SER A O 1
ATOM 906 N N . ASN A 1 112 ? 7.265 3.033 19.325 1.00 79.25 112 ASN A N 1
ATOM 907 C CA . ASN A 1 112 ? 6.837 3.263 17.946 1.00 79.25 112 ASN A CA 1
ATOM 908 C C . ASN A 1 112 ? 7.923 4.003 17.161 1.00 79.25 112 ASN A C 1
ATOM 910 O O . ASN A 1 112 ? 8.266 3.580 16.060 1.00 79.25 112 ASN A O 1
ATOM 914 N N . LEU A 1 113 ? 8.573 4.998 17.772 1.00 82.62 113 LEU A N 1
ATOM 915 C CA . LEU A 1 113 ? 9.724 5.689 17.184 1.00 82.62 113 LEU A CA 1
ATOM 916 C C . LEU A 1 113 ? 10.841 4.741 16.739 1.00 82.62 113 LEU A C 1
ATOM 918 O O . LEU A 1 113 ? 11.335 4.862 15.619 1.00 82.62 113 LEU A O 1
ATOM 922 N N . ARG A 1 114 ? 11.239 3.782 17.588 1.00 85.56 114 ARG A N 1
ATOM 923 C CA . ARG A 1 114 ? 12.278 2.804 17.223 1.00 85.56 114 ARG A CA 1
ATOM 924 C C . ARG A 1 114 ? 11.861 1.954 16.027 1.00 85.56 114 ARG A C 1
ATOM 926 O O . ARG A 1 114 ? 12.684 1.700 15.153 1.00 85.56 114 ARG A O 1
ATOM 933 N N . ARG A 1 115 ? 10.593 1.535 15.967 1.00 87.81 115 ARG A N 1
ATOM 934 C CA . ARG A 1 115 ? 10.058 0.773 14.828 1.00 87.81 115 ARG A CA 1
ATOM 935 C C . ARG A 1 115 ? 10.090 1.602 13.548 1.00 87.81 115 ARG A C 1
ATOM 937 O O . ARG A 1 115 ? 10.586 1.117 12.537 1.00 87.81 115 ARG A O 1
ATOM 944 N N . VAL A 1 116 ? 9.643 2.857 13.606 1.00 88.50 116 VAL A N 1
ATOM 945 C CA . VAL A 1 116 ? 9.673 3.764 12.450 1.00 88.50 116 VAL A CA 1
ATOM 946 C C . VAL A 1 116 ? 11.103 4.001 11.974 1.00 88.50 116 VAL A C 1
ATOM 948 O O . VAL A 1 116 ? 11.369 3.877 10.784 1.00 88.50 116 VAL A O 1
ATOM 951 N N . GLN A 1 117 ? 12.046 4.259 12.882 1.00 89.25 117 GLN A N 1
ATOM 952 C CA . GLN A 1 117 ? 13.459 4.435 12.531 1.00 89.25 117 GLN A CA 1
ATOM 953 C C . GLN A 1 117 ? 14.038 3.205 11.829 1.00 89.25 117 GLN A C 1
ATOM 955 O O . GLN A 1 117 ? 14.697 3.347 10.802 1.00 89.25 117 GLN A O 1
ATOM 960 N N . LEU A 1 118 ? 13.766 2.002 12.344 1.00 91.31 118 LEU A N 1
ATOM 961 C CA . LEU A 1 118 ? 14.220 0.759 11.721 1.00 91.31 118 LEU A CA 1
ATOM 962 C C . LEU A 1 118 ? 13.644 0.585 10.315 1.00 91.31 118 LEU A C 1
ATOM 964 O O . LEU A 1 118 ? 14.393 0.266 9.397 1.00 91.31 118 LEU A O 1
ATOM 968 N N . VAL A 1 119 ? 12.346 0.837 10.132 1.00 92.25 119 VAL A N 1
ATOM 969 C CA . VAL A 1 119 ? 11.693 0.739 8.817 1.00 92.25 119 VAL A CA 1
ATOM 970 C C . VAL A 1 119 ? 12.269 1.762 7.841 1.00 92.25 119 VAL A C 1
ATOM 972 O O . VAL A 1 119 ? 12.578 1.412 6.706 1.00 92.25 119 VAL A O 1
ATOM 975 N N . VAL A 1 120 ? 12.473 3.008 8.276 1.00 92.00 120 VAL A N 1
ATOM 976 C CA . VAL A 1 120 ? 13.040 4.071 7.435 1.00 92.00 120 VAL A CA 1
ATOM 977 C C . VAL A 1 120 ? 14.469 3.735 7.020 1.00 92.00 120 VAL A C 1
ATOM 979 O O . VAL A 1 120 ? 14.795 3.814 5.838 1.00 92.00 120 VAL A O 1
ATOM 982 N N . VAL A 1 121 ? 15.318 3.315 7.961 1.00 93.31 121 VAL A N 1
ATOM 983 C CA . VAL A 1 121 ? 16.704 2.933 7.660 1.00 93.31 121 VAL A CA 1
ATOM 984 C C . VAL A 1 121 ? 16.740 1.713 6.745 1.00 93.31 121 VAL A C 1
ATOM 986 O O . VAL A 1 121 ? 17.460 1.729 5.751 1.00 93.31 121 VAL A O 1
ATOM 989 N N . ALA A 1 122 ? 15.933 0.685 7.019 1.00 91.88 122 ALA A N 1
ATOM 990 C CA . ALA A 1 122 ? 15.847 -0.497 6.168 1.00 91.88 122 ALA A CA 1
ATOM 991 C C . ALA A 1 122 ? 15.399 -0.142 4.743 1.00 91.88 122 ALA A C 1
ATOM 993 O O . ALA A 1 122 ? 15.986 -0.625 3.778 1.00 91.88 122 ALA A O 1
ATOM 994 N N . TYR A 1 123 ? 14.411 0.744 4.599 1.00 91.50 123 TYR A N 1
ATOM 995 C CA . TYR A 1 123 ? 13.933 1.194 3.296 1.00 91.50 123 TYR A CA 1
ATOM 996 C C . TYR A 1 123 ? 14.993 2.001 2.540 1.00 91.50 123 TYR A C 1
ATOM 998 O O . TYR A 1 123 ? 15.221 1.766 1.355 1.00 91.50 123 TYR A O 1
ATOM 1006 N N . ILE A 1 124 ? 15.694 2.912 3.223 1.00 90.38 124 ILE A N 1
ATOM 1007 C CA . ILE A 1 124 ? 16.798 3.675 2.630 1.00 90.38 124 ILE A CA 1
ATOM 1008 C C . ILE A 1 124 ? 17.908 2.731 2.167 1.00 90.38 124 ILE A C 1
ATOM 1010 O O . ILE A 1 124 ? 18.363 2.853 1.035 1.00 90.38 124 ILE A O 1
ATOM 1014 N N . LEU A 1 125 ? 18.316 1.767 2.996 1.00 89.19 125 LEU A N 1
ATOM 1015 C CA . LEU A 1 125 ? 19.341 0.786 2.632 1.00 89.19 125 LEU A CA 1
ATOM 1016 C C . LEU A 1 125 ? 18.900 -0.086 1.449 1.00 89.19 125 LEU A C 1
ATOM 1018 O O . LEU A 1 125 ? 19.692 -0.317 0.536 1.00 89.19 125 LEU A O 1
ATOM 1022 N N . ALA A 1 126 ? 17.633 -0.506 1.414 1.00 86.19 126 ALA A N 1
ATOM 1023 C CA . ALA A 1 126 ? 17.077 -1.262 0.295 1.00 86.19 126 ALA A CA 1
ATOM 1024 C C . ALA A 1 126 ? 17.102 -0.457 -1.017 1.00 86.19 126 ALA A C 1
ATOM 1026 O O . ALA A 1 126 ? 17.472 -0.991 -2.062 1.00 86.19 126 ALA A O 1
ATOM 1027 N N . GLN A 1 127 ? 16.773 0.838 -0.972 1.00 83.88 127 GLN A N 1
ATOM 1028 C CA . GLN A 1 127 ? 16.804 1.706 -2.153 1.00 83.88 127 GLN A CA 1
ATOM 1029 C C . GLN A 1 127 ? 18.239 2.072 -2.574 1.00 83.88 127 GLN A C 1
ATOM 1031 O O . GLN A 1 127 ? 18.544 2.079 -3.769 1.00 83.88 127 GLN A O 1
ATOM 1036 N N . LEU A 1 128 ? 19.135 2.323 -1.611 1.00 86.25 128 LEU A N 1
ATOM 1037 C CA . LEU A 1 128 ? 20.554 2.628 -1.844 1.00 86.25 128 LEU A CA 1
ATOM 1038 C C . LEU A 1 128 ? 21.355 1.430 -2.355 1.00 86.25 128 LEU A C 1
ATOM 1040 O O . LEU A 1 128 ? 22.375 1.635 -3.006 1.00 86.25 128 LEU A O 1
ATOM 1044 N N . SER A 1 129 ? 20.875 0.198 -2.155 1.00 84.25 129 SER A N 1
ATOM 1045 C CA . SER A 1 129 ? 21.430 -0.993 -2.813 1.00 84.25 129 SER A CA 1
ATOM 1046 C C . SER A 1 129 ? 21.457 -0.869 -4.344 1.00 84.25 129 SER A C 1
ATOM 1048 O O . SER A 1 129 ? 22.079 -1.694 -5.011 1.00 84.25 129 SER A O 1
ATOM 1050 N N . GLY A 1 130 ? 20.764 0.119 -4.923 1.00 75.50 130 GLY A N 1
ATOM 1051 C CA . GLY A 1 130 ? 20.847 0.427 -6.346 1.00 75.50 130 GLY A CA 1
ATOM 1052 C C . GLY A 1 130 ? 20.078 -0.553 -7.224 1.00 75.50 130 GLY A C 1
ATOM 1053 O O . GLY A 1 130 ? 20.179 -0.476 -8.444 1.00 75.50 130 GLY A O 1
ATOM 1054 N N . ALA A 1 131 ? 19.262 -1.437 -6.640 1.00 76.25 131 ALA A N 1
ATOM 1055 C CA . ALA A 1 131 ? 18.478 -2.422 -7.382 1.00 76.25 131 ALA A CA 1
ATOM 1056 C C . ALA A 1 131 ? 17.595 -1.770 -8.466 1.00 76.25 131 ALA A C 1
ATOM 1058 O O . ALA A 1 131 ? 17.495 -2.273 -9.588 1.00 76.25 131 ALA A O 1
ATOM 1059 N N . ASN A 1 132 ? 17.007 -0.608 -8.164 1.00 76.94 132 ASN A N 1
ATOM 1060 C CA . ASN A 1 132 ? 16.209 0.149 -9.133 1.00 76.94 132 ASN A CA 1
ATOM 1061 C C . ASN A 1 132 ? 17.071 0.815 -10.214 1.00 76.94 132 ASN A C 1
ATOM 1063 O O . ASN A 1 132 ? 16.677 0.819 -11.376 1.00 76.94 132 ASN A O 1
ATOM 1067 N N . ALA A 1 133 ? 18.255 1.329 -9.863 1.00 75.00 133 ALA A N 1
ATOM 1068 C CA . ALA A 1 133 ? 19.181 1.905 -10.836 1.00 75.00 133 ALA A CA 1
ATOM 1069 C C . ALA A 1 133 ? 19.662 0.833 -11.826 1.00 75.00 133 ALA A C 1
ATOM 1071 O O . ALA A 1 133 ? 19.558 1.024 -13.033 1.00 75.00 133 ALA A O 1
ATOM 1072 N N . ILE A 1 134 ? 20.073 -0.337 -11.330 1.00 75.44 134 ILE A N 1
ATOM 1073 C CA . ILE A 1 134 ? 20.475 -1.473 -12.171 1.00 75.44 134 ILE A CA 1
ATOM 1074 C C . ILE A 1 134 ? 19.340 -1.868 -13.116 1.00 75.44 134 ILE A C 1
ATOM 1076 O O . ILE A 1 134 ? 19.577 -2.046 -14.303 1.00 75.44 134 ILE A O 1
ATOM 1080 N N . THR A 1 135 ? 18.104 -1.959 -12.617 1.00 74.06 135 THR A N 1
ATOM 1081 C CA . THR A 1 135 ? 16.953 -2.354 -13.444 1.00 74.06 135 THR A CA 1
ATOM 1082 C C . THR A 1 135 ? 16.656 -1.334 -14.551 1.00 74.06 135 THR A C 1
ATOM 1084 O O . THR A 1 135 ? 16.371 -1.727 -15.679 1.00 74.06 135 THR A O 1
ATOM 1087 N N . ASN A 1 136 ? 16.743 -0.034 -14.252 1.00 73.00 136 ASN A N 1
ATOM 1088 C CA . ASN A 1 136 ? 16.417 1.030 -15.207 1.00 73.00 136 ASN A CA 1
ATOM 1089 C C . ASN A 1 136 ? 17.514 1.243 -16.259 1.00 73.00 136 ASN A C 1
ATOM 1091 O O . ASN A 1 136 ? 17.203 1.492 -17.420 1.00 73.00 136 ASN A O 1
ATOM 1095 N N . TYR A 1 137 ? 18.783 1.115 -15.865 1.00 74.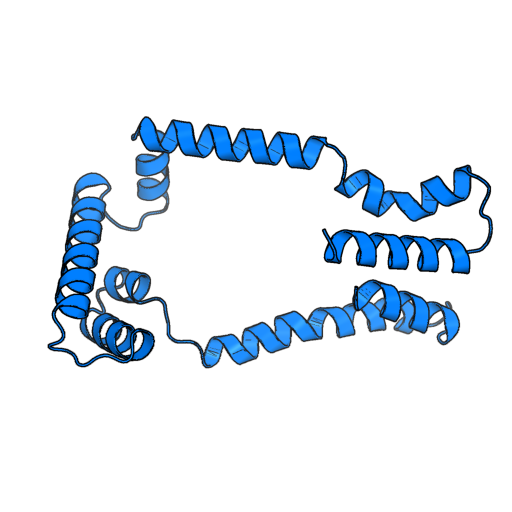25 137 TYR A N 1
ATOM 1096 C CA . TYR A 1 137 ? 19.934 1.306 -16.752 1.00 74.25 137 TYR A CA 1
ATOM 1097 C C . TYR A 1 137 ? 20.446 0.001 -17.364 1.00 74.25 137 TYR A C 1
ATOM 1099 O O . TYR A 1 137 ? 21.391 0.019 -18.147 1.00 74.25 137 TYR A O 1
ATOM 1107 N N . LEU A 1 138 ? 19.808 -1.135 -17.069 1.00 69.62 138 LEU A N 1
ATOM 1108 C CA . LEU A 1 138 ? 20.182 -2.442 -17.608 1.00 69.62 138 LEU A CA 1
ATOM 1109 C C . LEU A 1 138 ? 20.363 -2.442 -19.143 1.00 69.62 138 LEU A C 1
ATOM 1111 O O . LEU A 1 138 ? 21.371 -2.974 -19.609 1.00 69.62 138 LEU A O 1
ATOM 1115 N N . PRO A 1 139 ? 19.474 -1.814 -19.946 1.00 65.94 139 PRO A N 1
ATOM 1116 C CA . PRO A 1 139 ? 19.640 -1.754 -21.403 1.00 65.94 139 PRO A CA 1
ATOM 1117 C C . PRO A 1 139 ? 20.866 -0.943 -21.857 1.00 65.94 139 PRO A C 1
ATOM 1119 O O . PRO A 1 139 ? 21.460 -1.242 -22.896 1.00 65.94 139 PRO A O 1
ATOM 1122 N N . GLU A 1 140 ? 21.244 0.082 -21.093 1.00 67.31 140 GLU A N 1
ATOM 1123 C CA . GLU A 1 140 ? 22.405 0.937 -21.356 1.00 67.31 140 GLU A CA 1
ATOM 1124 C C . GLU A 1 140 ? 23.704 0.221 -20.963 1.00 67.31 140 GLU A C 1
ATOM 1126 O O . GLU A 1 140 ? 24.640 0.165 -21.758 1.00 67.31 140 GLU A O 1
ATOM 1131 N N . ILE A 1 141 ? 23.711 -0.453 -19.807 1.00 69.38 141 ILE A N 1
ATOM 1132 C CA . ILE A 1 141 ? 24.819 -1.299 -19.341 1.00 69.38 141 ILE A CA 1
ATOM 1133 C C . ILE A 1 141 ? 25.103 -2.422 -20.348 1.00 69.38 141 ILE A C 1
ATOM 1135 O O . ILE A 1 141 ? 26.255 -2.629 -20.725 1.00 69.38 141 ILE A O 1
ATOM 1139 N N . PHE A 1 142 ? 24.072 -3.109 -20.855 1.00 67.25 142 PHE A N 1
ATOM 1140 C CA . PHE A 1 142 ? 24.258 -4.122 -21.902 1.00 67.25 142 PHE A CA 1
ATOM 1141 C C . PHE A 1 142 ? 24.765 -3.532 -23.225 1.00 67.25 142 PHE A C 1
ATOM 1143 O O . PHE A 1 142 ? 25.501 -4.204 -23.947 1.00 67.25 142 PHE A O 1
ATOM 1150 N N . GLY A 1 143 ? 24.431 -2.273 -23.526 1.00 65.25 143 GLY A N 1
ATOM 1151 C CA . GLY A 1 143 ? 25.004 -1.548 -24.660 1.00 65.25 143 GLY A CA 1
ATOM 1152 C C . GLY A 1 143 ? 26.509 -1.315 -24.513 1.00 65.25 143 GLY A C 1
ATOM 1153 O O . GLY A 1 143 ? 27.251 -1.546 -25.461 1.00 65.25 143 GLY A O 1
ATOM 1154 N N . ILE A 1 144 ? 26.968 -0.932 -23.319 1.00 67.44 144 ILE A N 1
ATOM 1155 C CA . ILE A 1 144 ? 28.394 -0.699 -23.022 1.00 67.44 144 ILE A CA 1
ATOM 1156 C C . ILE A 1 144 ? 29.204 -2.006 -23.079 1.00 67.44 144 ILE A C 1
ATOM 1158 O O . ILE A 1 144 ? 30.363 -1.999 -23.481 1.00 67.44 144 ILE A O 1
ATOM 1162 N N . VAL A 1 145 ? 28.589 -3.141 -22.731 1.00 68.75 145 VAL A N 1
ATOM 1163 C CA . VAL A 1 145 ? 29.209 -4.480 -22.791 1.00 68.75 145 VAL A CA 1
ATOM 1164 C C . VAL A 1 145 ? 29.332 -5.017 -24.236 1.00 68.75 145 VAL A C 1
ATOM 1166 O O . VAL A 1 145 ? 29.952 -6.054 -24.454 1.00 68.75 145 VAL A O 1
ATOM 1169 N N . GLY A 1 146 ? 28.816 -4.298 -25.242 1.00 61.03 146 GLY A N 1
ATOM 1170 C CA . GLY A 1 146 ? 28.992 -4.631 -26.663 1.00 61.03 146 GLY A CA 1
ATOM 1171 C C . GLY A 1 146 ? 27.833 -5.410 -27.292 1.00 61.03 146 GLY A C 1
ATOM 1172 O O . GLY A 1 146 ? 27.984 -5.980 -28.370 1.00 61.03 146 GLY A O 1
ATOM 1173 N N . VAL A 1 147 ? 26.661 -5.443 -26.647 1.00 59.06 147 VAL A N 1
ATOM 1174 C CA . VAL A 1 147 ? 25.438 -6.005 -27.236 1.00 59.06 147 VAL A CA 1
ATOM 1175 C C . VAL A 1 147 ? 24.703 -4.902 -28.004 1.00 59.06 147 VAL A C 1
ATOM 1177 O O . VAL A 1 147 ? 23.960 -4.102 -27.431 1.00 59.06 147 VAL A O 1
ATOM 1180 N N . GLU A 1 148 ? 24.926 -4.838 -29.317 1.00 56.44 148 GLU A N 1
ATOM 1181 C CA . GLU A 1 148 ? 24.401 -3.768 -30.184 1.00 56.44 148 GLU A CA 1
ATOM 1182 C C . GLU A 1 148 ? 22.927 -3.947 -30.597 1.00 56.44 148 GLU A C 1
ATOM 1184 O O . GLU A 1 148 ? 22.272 -2.977 -30.973 1.00 56.44 148 GLU A O 1
ATOM 1189 N N . SER A 1 149 ? 22.358 -5.152 -30.497 1.00 56.84 149 SER A N 1
ATOM 1190 C CA . SER A 1 149 ? 20.997 -5.439 -30.976 1.00 56.84 149 SER A CA 1
ATOM 1191 C C . SER A 1 149 ? 19.913 -5.085 -29.943 1.00 56.84 149 SER A C 1
ATOM 1193 O O . SER A 1 149 ? 19.876 -5.633 -28.839 1.00 56.84 149 SER A O 1
ATOM 1195 N N . THR A 1 150 ? 18.979 -4.204 -30.326 1.00 58.50 150 THR A N 1
ATOM 1196 C CA . THR A 1 150 ? 17.808 -3.785 -29.525 1.00 58.50 150 THR A CA 1
ATOM 1197 C C . THR A 1 150 ? 16.966 -4.970 -29.044 1.00 58.50 150 THR A C 1
ATOM 1199 O O . THR A 1 150 ? 16.535 -4.983 -27.892 1.00 58.50 150 THR A O 1
ATOM 1202 N N . ASP A 1 151 ? 16.818 -6.010 -29.873 1.00 58.53 151 ASP A N 1
ATOM 1203 C CA . ASP A 1 151 ? 16.126 -7.250 -29.505 1.00 58.53 151 ASP A CA 1
ATOM 1204 C C . ASP A 1 151 ? 16.744 -7.896 -28.254 1.00 58.53 151 ASP A C 1
ATOM 1206 O O . ASP A 1 151 ? 16.037 -8.207 -27.296 1.00 58.53 151 ASP A O 1
ATOM 1210 N N . VAL A 1 152 ? 18.073 -8.040 -28.207 1.00 60.62 152 VAL A N 1
ATOM 1211 C CA . VAL A 1 152 ? 18.768 -8.721 -27.102 1.00 60.62 152 VAL A CA 1
ATOM 1212 C C . VAL A 1 152 ? 18.638 -7.935 -25.796 1.00 60.62 152 VAL A C 1
ATOM 1214 O O . VAL A 1 152 ? 18.491 -8.538 -24.733 1.00 60.62 152 VAL A O 1
ATOM 1217 N N . LYS A 1 153 ? 18.600 -6.598 -25.861 1.00 60.28 153 LYS A N 1
ATOM 1218 C CA . LYS A 1 153 ? 18.370 -5.741 -24.686 1.00 60.28 153 LYS A CA 1
ATOM 1219 C C . LYS A 1 153 ? 16.983 -5.968 -24.086 1.00 60.28 153 LYS A C 1
ATOM 1221 O O . LYS A 1 153 ? 16.864 -6.133 -22.873 1.00 60.28 153 LYS A O 1
ATOM 1226 N N . VAL A 1 154 ? 15.945 -6.041 -24.921 1.00 63.31 154 VAL A N 1
ATOM 1227 C CA . VAL A 1 154 ? 14.570 -6.260 -24.447 1.00 63.31 154 VAL A CA 1
ATOM 1228 C C . VAL A 1 154 ? 14.369 -7.696 -23.947 1.00 63.31 154 VAL A C 1
ATOM 1230 O O . VAL A 1 154 ? 13.738 -7.894 -22.906 1.00 63.31 154 VAL A O 1
ATOM 1233 N N . TYR A 1 155 ? 14.974 -8.694 -24.605 1.00 64.00 155 TYR A N 1
ATOM 1234 C CA . TYR A 1 155 ? 14.970 -10.085 -24.134 1.00 64.00 155 TYR A CA 1
ATOM 1235 C C . TYR A 1 155 ? 15.695 -10.253 -22.791 1.00 64.00 155 TYR A C 1
ATOM 1237 O O . TYR A 1 155 ? 15.169 -10.916 -21.896 1.00 64.00 155 TYR A O 1
ATOM 1245 N N . ALA A 1 156 ? 16.859 -9.623 -22.608 1.00 62.53 156 ALA A N 1
ATOM 1246 C CA . ALA A 1 156 ? 17.616 -9.688 -21.358 1.00 62.53 156 ALA A CA 1
ATOM 1247 C C . ALA A 1 156 ? 16.875 -9.001 -20.197 1.00 62.53 156 ALA A C 1
ATO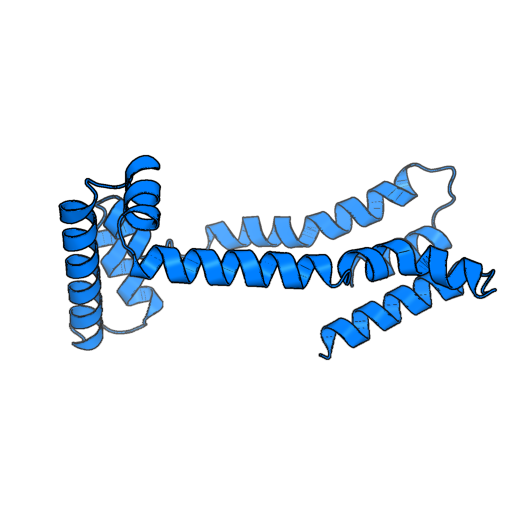M 1249 O O . ALA A 1 156 ? 16.800 -9.557 -19.100 1.00 62.53 156 ALA A O 1
ATOM 1250 N N . SER A 1 157 ? 16.246 -7.845 -20.439 1.00 64.25 157 SER A N 1
ATOM 1251 C CA . SER A 1 157 ? 15.367 -7.195 -19.456 1.00 64.25 157 SER A CA 1
ATOM 1252 C C . SER A 1 157 ? 14.126 -8.037 -19.128 1.00 64.25 157 SER A C 1
ATOM 1254 O O . SER A 1 157 ? 13.696 -8.078 -17.973 1.00 64.25 157 SER A O 1
ATOM 1256 N N . GLY A 1 158 ? 13.566 -8.750 -20.112 1.00 64.62 158 GLY A N 1
ATOM 1257 C CA . GLY A 1 158 ? 12.470 -9.703 -19.914 1.00 64.62 158 GLY A CA 1
ATOM 1258 C C . GLY A 1 158 ? 12.868 -10.911 -19.059 1.00 64.62 158 GLY A C 1
ATOM 1259 O O . GLY A 1 158 ? 12.133 -11.276 -18.141 1.00 64.62 158 GLY A O 1
ATOM 1260 N N . LEU A 1 159 ? 14.051 -11.488 -19.301 1.00 66.56 159 LEU A N 1
ATOM 1261 C CA . LEU A 1 159 ? 14.599 -12.600 -18.517 1.00 66.56 159 LEU A CA 1
ATOM 1262 C C . LEU A 1 159 ? 14.921 -12.172 -17.079 1.00 66.56 159 LEU A C 1
ATOM 1264 O O . LEU A 1 159 ? 14.553 -12.870 -16.137 1.00 66.56 159 LEU A O 1
ATOM 1268 N N . TYR A 1 160 ? 15.530 -10.998 -16.898 1.00 67.31 160 TYR A N 1
ATOM 1269 C CA . TYR A 1 160 ? 15.783 -10.422 -15.575 1.00 67.31 160 TYR A CA 1
ATOM 1270 C C . TYR A 1 160 ? 14.483 -10.239 -14.778 1.00 67.31 160 TYR A C 1
ATOM 1272 O O . TYR A 1 160 ? 14.411 -10.597 -13.602 1.00 67.31 160 TYR A O 1
ATOM 1280 N N . ALA A 1 161 ? 13.419 -9.760 -15.431 1.00 64.44 161 ALA A N 1
ATOM 1281 C CA . ALA A 1 161 ? 12.108 -9.650 -14.802 1.00 64.44 161 ALA A CA 1
ATOM 1282 C C . ALA A 1 161 ? 11.508 -11.016 -14.409 1.00 64.44 161 ALA A C 1
ATOM 1284 O O . ALA A 1 161 ? 10.761 -11.066 -13.436 1.00 64.44 161 ALA A O 1
ATOM 1285 N N . MET A 1 162 ? 11.825 -12.107 -15.125 1.00 66.25 162 MET A N 1
ATOM 1286 C CA . MET A 1 162 ? 11.356 -13.459 -14.777 1.00 66.25 162 MET A CA 1
ATOM 1287 C C . MET A 1 162 ? 12.124 -14.024 -13.586 1.00 66.25 162 MET A C 1
ATOM 1289 O O . MET A 1 162 ? 11.517 -14.581 -12.678 1.00 66.25 162 MET A O 1
ATOM 1293 N N . VAL A 1 163 ? 13.443 -13.826 -13.549 1.00 70.38 163 VAL A N 1
ATOM 1294 C CA . VAL A 1 163 ? 14.279 -14.243 -12.413 1.00 70.38 163 VAL A CA 1
ATOM 1295 C C . VAL A 1 163 ? 13.851 -13.522 -11.134 1.00 70.38 163 VAL A C 1
ATOM 1297 O O . VAL A 1 163 ? 13.717 -14.156 -10.096 1.00 70.38 163 VAL A O 1
ATOM 1300 N N . LYS A 1 164 ? 13.537 -12.223 -11.220 1.00 65.69 164 LYS A N 1
ATOM 1301 C CA . LYS A 1 164 ? 13.013 -11.439 -10.090 1.00 65.69 164 LYS A CA 1
ATOM 1302 C C . LYS A 1 164 ? 11.621 -11.882 -9.612 1.00 65.69 164 LYS A C 1
ATOM 1304 O O . LYS A 1 164 ? 11.224 -11.509 -8.521 1.00 65.69 164 LYS A O 1
ATOM 1309 N N . LEU A 1 165 ? 10.860 -12.610 -10.428 1.00 61.97 165 LEU A N 1
ATOM 1310 C CA . LEU A 1 165 ? 9.555 -13.157 -10.040 1.00 61.97 165 LEU A CA 1
ATOM 1311 C C . LEU A 1 165 ? 9.683 -14.535 -9.375 1.00 61.97 165 LEU A C 1
ATOM 1313 O O . LEU A 1 165 ? 8.820 -14.919 -8.594 1.00 61.97 165 LEU A O 1
ATOM 1317 N N . ALA A 1 166 ? 10.735 -15.281 -9.712 1.00 54.47 166 ALA A N 1
ATOM 1318 C CA . ALA A 1 166 ? 10.992 -16.611 -9.171 1.00 54.47 166 ALA A CA 1
ATOM 1319 C C . ALA A 1 166 ? 11.695 -16.596 -7.799 1.00 54.47 166 ALA A C 1
ATOM 1321 O O . ALA A 1 166 ? 11.714 -17.627 -7.128 1.00 54.47 166 ALA A O 1
ATOM 1322 N N . ILE A 1 167 ? 12.283 -15.459 -7.416 1.00 46.53 167 ILE A N 1
ATOM 1323 C CA . ILE A 1 167 ? 12.968 -15.212 -6.136 1.00 46.53 167 ILE A CA 1
ATOM 1324 C C . ILE A 1 167 ? 12.075 -14.329 -5.271 1.00 46.53 167 ILE A C 1
ATOM 1326 O O . ILE A 1 167 ? 11.907 -14.664 -4.079 1.00 46.53 167 ILE A O 1
#

pLDDT: mean 76.09, std 10.54, range [46.53, 93.31]

Secondary structure (DSSP, 8-state):
-HHHHHHHHHHHHS-TTSTHHHHHHHHHHHHHHHHHHHHHTTSPPPHHHHHHTT-HHHHHHHHHHHHT--TT-HHHHHHHHHHHHHHHHHHHHH-SS-HHHHHHHHHH-HHHHHHHHHHHHHHHHHHHTTHHHHHHHHHHHHHHTT---HHHHHHHHHHHHHHHHH-

InterPro domains:
  IPR005828 Major facilitator, sugar transporter-like [PF00083] (2-165)
  IPR036259 MFS transporter superfamily [G3DSA:1.20.1250.20] (1-167)
  IPR036259 MFS transporter superfamily [SSF103473] (20-160)
  IPR050360 Major Facilitator Superfamily Sugar Transporters [PTHR48022] (2-164)

Sequence (167 aa):
MIGIFTVYGCDRHVPASRNLQYQTPFFVQCFVPALGIIMSFFLYESPRWLCLRGKQEEALATLITIRGLDSDHPYILEEWDQMKDQLTRENEEFGGLGYGSILRETFCVRSNLRRVQLVVVAYILAQLSGANAITNYLPEIFGIVGVESTDVKVYASGLYAMVKLAI